Protein AF-A0A7W0SDC6-F1 (afdb_monomer)

pLDDT: mean 89.26, std 9.17, range [53.12, 97.94]

Radius of gyration: 20.53 Å; Cα contacts (8 Å, |Δi|>4): 64; chains: 1; bounding box: 48×44×46 Å

Nearest PDB structures (foldseek):
  5vod-assembly1_E  TM=5.087E-01  e=5.949E+00  Human herpesvirus 5 strain Merlin

Foldseek 3Di:
DVVVVVVPVVVVVVVVVLVVQQVVCVVVVHHSVVVVVVVCCQCPVDPVSVVVNCVVVVLVVVLVVVQVVCVVVVHHDPCSVVVSVVVVVVVVVCCLQPVFPQDQDVNDTDTSHPPD

Sequence (116 aa):
MKILREIIWPVVAVLAAVIVGGVIVLLIGDNPFVAFYHMIGNSFGSLNDIGYTLFIATPLIFTGLAVAVAFRCGLLNIGAEGQLYVAAFATAWVGIKFGGVVVNIFGKQEDWSWFS

Mean predicted aligned error: 7.57 Å

Secondary structure (DSSP, 8-state):
-HHHHHHHHHHHHHHHHHHHHHHHHHHHTS-HHHHHHHHHHHHHSSHHHHHHHHHHHHHHHHHHHHHHHHHHTT---S-HHHHHHHHHHHHHHHHHHHTT-EEEETTEEEE--TT-

Solvent-accessible surface area (backbone atoms only — not comparable to full-atom values): 6585 Å² total; per-residue (Å²): 115,67,68,64,68,63,49,48,57,60,52,51,53,52,52,51,48,52,51,52,53,35,52,52,34,44,74,76,70,47,60,37,69,59,53,50,50,51,50,52,44,61,37,64,67,43,75,65,27,38,50,52,44,50,62,56,45,50,61,53,53,52,44,53,50,54,43,54,55,36,47,76,72,74,40,89,68,88,56,52,68,58,50,51,52,52,50,52,50,51,49,52,51,48,42,33,64,74,60,62,39,66,43,75,55,95,86,41,77,42,73,64,31,86,81,119

Structure (mmCIF, N/CA/C/O backbone):
data_AF-A0A7W0SDC6-F1
#
_entry.id   AF-A0A7W0SDC6-F1
#
loop_
_atom_site.group_PDB
_atom_site.id
_atom_site.type_symbol
_atom_site.label_atom_id
_atom_site.label_alt_id
_atom_site.label_comp_id
_atom_site.label_asym_id
_atom_site.label_entity_id
_atom_site.label_seq_id
_atom_site.pdbx_PDB_ins_code
_atom_site.Cartn_x
_atom_site.Cartn_y
_atom_site.Cartn_z
_atom_site.occupancy
_atom_site.B_iso_or_equiv
_atom_site.auth_seq_id
_atom_site.auth_comp_id
_atom_site.auth_asym_id
_atom_site.auth_atom_id
_atom_site.pdbx_PDB_model_num
ATOM 1 N N . MET A 1 1 ? -14.649 25.697 2.750 1.00 68.12 1 MET A N 1
ATOM 2 C CA . MET A 1 1 ? -15.672 24.635 2.929 1.00 68.12 1 MET A CA 1
ATOM 3 C C . MET A 1 1 ? -15.642 23.531 1.865 1.00 68.12 1 MET A C 1
ATOM 5 O O . MET A 1 1 ? -15.994 22.413 2.212 1.00 68.12 1 MET A O 1
ATOM 9 N N . LYS A 1 2 ? -15.208 23.776 0.613 1.00 78.75 2 LYS A N 1
ATOM 10 C CA . LYS A 1 2 ? -15.113 22.721 -0.425 1.00 78.75 2 LYS A CA 1
ATOM 11 C C . LYS A 1 2 ? -14.135 21.589 -0.070 1.00 78.75 2 LYS A C 1
ATOM 13 O O . LYS A 1 2 ? -14.562 20.445 -0.026 1.00 78.75 2 LYS A O 1
ATOM 18 N N . ILE A 1 3 ? -12.903 21.927 0.333 1.00 86.12 3 ILE A N 1
ATOM 19 C CA . ILE A 1 3 ? -11.870 20.947 0.737 1.00 86.12 3 ILE A CA 1
ATOM 20 C C . ILE A 1 3 ? -12.370 19.970 1.816 1.00 86.12 3 ILE A C 1
ATOM 22 O O . ILE A 1 3 ? -12.144 18.769 1.735 1.00 86.12 3 ILE A O 1
ATOM 26 N N . LEU A 1 4 ? -13.116 20.474 2.806 1.00 84.94 4 LEU A N 1
ATOM 27 C CA . LEU A 1 4 ? -13.619 19.658 3.910 1.00 84.94 4 LEU A CA 1
ATOM 28 C C . LEU A 1 4 ? -14.661 18.635 3.428 1.00 84.94 4 LEU A C 1
ATOM 30 O O . LEU A 1 4 ? -14.669 17.504 3.902 1.00 84.94 4 LEU A O 1
ATOM 34 N N . ARG A 1 5 ? -15.509 19.006 2.456 1.00 87.69 5 ARG A N 1
ATOM 35 C CA . ARG A 1 5 ? -16.482 18.085 1.838 1.00 87.69 5 ARG A CA 1
ATOM 36 C C . ARG A 1 5 ? -15.824 17.064 0.910 1.00 87.69 5 ARG A C 1
ATOM 38 O O . ARG A 1 5 ? -16.409 16.014 0.686 1.00 87.69 5 ARG A O 1
ATOM 45 N N . GLU A 1 6 ? -14.656 17.369 0.355 1.00 88.06 6 GLU A N 1
ATOM 46 C CA . GLU A 1 6 ? -13.931 16.462 -0.544 1.00 88.06 6 GLU A CA 1
ATOM 47 C C . GLU A 1 6 ? -13.124 15.415 0.235 1.00 88.06 6 GLU A C 1
ATOM 49 O O . GLU A 1 6 ? -13.082 14.257 -0.167 1.00 88.06 6 GLU A O 1
ATOM 54 N N . ILE A 1 7 ? -12.558 15.785 1.388 1.00 91.69 7 ILE A N 1
ATOM 55 C CA . ILE A 1 7 ? -11.753 14.881 2.230 1.00 91.69 7 ILE A CA 1
ATOM 56 C C . ILE A 1 7 ? -12.621 13.955 3.098 1.00 91.69 7 ILE A C 1
ATOM 58 O O . ILE A 1 7 ? -12.181 12.864 3.460 1.00 91.69 7 ILE A O 1
ATOM 62 N N . ILE A 1 8 ? -13.863 14.341 3.410 1.00 94.81 8 ILE A N 1
ATOM 63 C CA . ILE A 1 8 ? -14.715 13.561 4.321 1.00 94.81 8 ILE A CA 1
ATOM 64 C C . ILE A 1 8 ? -14.961 12.130 3.826 1.00 94.81 8 ILE A C 1
ATOM 66 O O . ILE A 1 8 ? -14.928 11.199 4.622 1.00 94.81 8 ILE A O 1
ATOM 70 N N . TRP A 1 9 ? -15.152 11.936 2.518 1.00 92.50 9 TRP A N 1
ATOM 71 C CA . TRP A 1 9 ? -15.446 10.622 1.947 1.00 92.50 9 TRP A CA 1
ATOM 72 C C . TRP A 1 9 ? -14.246 9.668 2.000 1.00 92.50 9 TRP A C 1
ATOM 74 O O . TRP A 1 9 ? -14.423 8.560 2.506 1.00 92.50 9 TRP A O 1
ATOM 84 N N . PRO A 1 10 ? -13.028 10.071 1.582 1.00 91.88 10 PRO A N 1
ATOM 85 C CA . PRO A 1 10 ? -11.819 9.291 1.835 1.00 91.88 10 PRO A CA 1
ATOM 86 C C . PRO A 1 10 ? -11.632 8.929 3.311 1.00 91.88 10 PRO A C 1
ATOM 88 O O . PRO A 1 10 ? -11.339 7.780 3.623 1.00 91.88 10 PRO A O 1
ATOM 91 N N . VAL A 1 11 ? -11.848 9.879 4.228 1.00 94.50 11 VAL A N 1
ATOM 92 C CA . VAL A 1 11 ? -11.701 9.624 5.670 1.00 94.50 11 VAL A CA 1
ATOM 93 C C . VAL A 1 11 ? -12.712 8.586 6.154 1.00 94.50 11 VAL A C 1
ATOM 95 O O . VAL A 1 11 ? -12.333 7.649 6.849 1.00 94.50 11 VAL A O 1
ATOM 98 N N . VAL A 1 12 ? -13.981 8.701 5.753 1.00 96.06 12 VAL A N 1
ATOM 99 C CA . VAL A 1 12 ? -15.016 7.708 6.083 1.00 96.06 12 VAL A CA 1
ATOM 100 C C . VAL A 1 12 ? -14.659 6.332 5.520 1.00 96.06 12 VAL A C 1
ATOM 102 O O . VAL A 1 12 ? -14.810 5.341 6.229 1.00 96.06 12 VAL A O 1
ATOM 105 N N . ALA A 1 13 ? -14.146 6.256 4.290 1.00 93.88 13 ALA A N 1
ATOM 106 C CA . ALA A 1 13 ? -13.716 4.996 3.688 1.00 93.88 13 ALA A CA 1
ATOM 107 C C . ALA A 1 13 ? -12.559 4.347 4.467 1.00 93.88 13 ALA A C 1
ATOM 109 O O . ALA A 1 13 ? -12.606 3.151 4.746 1.00 93.88 13 ALA A O 1
ATOM 110 N N . VAL A 1 14 ? -11.559 5.134 4.882 1.00 94.25 14 VAL A N 1
ATOM 111 C CA . VAL A 1 14 ? -10.441 4.651 5.710 1.00 94.25 14 VAL A CA 1
ATOM 112 C C . VAL A 1 14 ? -10.938 4.161 7.070 1.00 94.25 14 VAL A C 1
ATOM 114 O O . VAL A 1 14 ? -10.566 3.073 7.501 1.00 94.25 14 VAL A O 1
ATOM 117 N N . LEU A 1 15 ? -11.817 4.916 7.733 1.00 96.56 15 LEU A N 1
ATOM 118 C CA . LEU A 1 15 ? -12.395 4.505 9.016 1.00 96.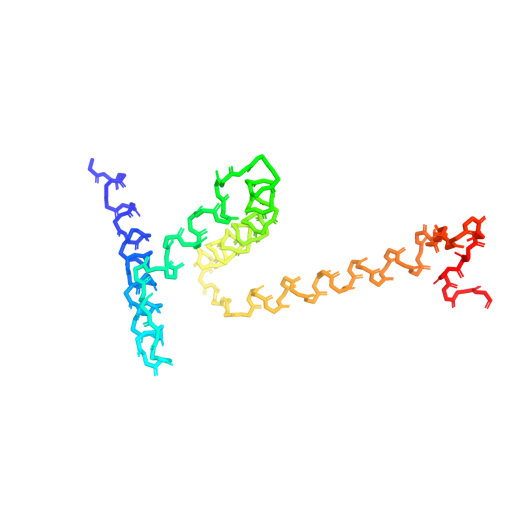56 15 LEU A CA 1
ATOM 119 C C . LEU A 1 15 ? -13.218 3.220 8.881 1.00 96.56 15 LEU A C 1
ATOM 121 O O . LEU A 1 15 ? -13.077 2.317 9.703 1.00 96.56 15 LEU A O 1
ATOM 125 N N . ALA A 1 16 ? -14.033 3.104 7.831 1.00 97.12 16 ALA A N 1
ATOM 126 C CA . ALA A 1 16 ? -14.788 1.890 7.545 1.00 97.12 16 ALA A CA 1
ATOM 127 C C . ALA A 1 16 ? -13.856 0.690 7.317 1.00 97.12 16 ALA A C 1
ATOM 129 O O . ALA A 1 16 ? -14.102 -0.378 7.871 1.00 97.12 16 ALA A O 1
ATOM 130 N N . ALA A 1 17 ? -12.758 0.872 6.577 1.00 95.50 17 ALA A N 1
ATOM 131 C CA . ALA A 1 17 ? -11.761 -0.173 6.361 1.00 95.50 17 ALA A CA 1
ATOM 132 C C . ALA A 1 17 ? -11.100 -0.627 7.674 1.00 95.50 17 ALA A C 1
ATOM 134 O O . ALA A 1 17 ? -10.979 -1.828 7.904 1.00 95.50 17 ALA A O 1
ATOM 135 N N . VAL A 1 18 ? -10.738 0.304 8.567 1.00 95.75 18 VAL A N 1
ATOM 136 C CA . VAL A 1 18 ? -10.185 -0.027 9.895 1.00 95.75 18 VAL A CA 1
ATOM 137 C C . VAL A 1 18 ? -11.207 -0.785 10.744 1.00 95.75 18 VAL A C 1
ATOM 139 O O . VAL A 1 18 ? -10.860 -1.782 11.371 1.00 95.75 18 VAL A O 1
ATOM 142 N N . ILE A 1 19 ? -12.477 -0.370 10.742 1.00 97.06 19 ILE A N 1
ATOM 143 C CA . ILE A 1 19 ? -13.536 -1.060 11.494 1.00 97.06 19 ILE A CA 1
ATOM 144 C C . ILE A 1 19 ? -13.732 -2.482 10.965 1.00 97.06 19 ILE A C 1
ATOM 146 O O . ILE A 1 19 ? -13.699 -3.433 11.742 1.00 97.06 19 ILE A O 1
ATOM 150 N N . VAL A 1 20 ? -13.906 -2.639 9.651 1.00 97.94 20 VAL A N 1
ATOM 151 C CA . VAL A 1 20 ? -14.106 -3.952 9.020 1.00 97.94 20 VAL A CA 1
ATOM 152 C C . VAL A 1 20 ? -12.892 -4.850 9.251 1.00 97.94 20 VAL A C 1
ATOM 154 O O . VAL A 1 20 ? -13.057 -5.998 9.657 1.00 97.94 20 VAL A O 1
ATOM 157 N N . GLY A 1 21 ? -11.677 -4.324 9.076 1.00 96.56 21 GLY A N 1
ATOM 158 C CA . GLY A 1 21 ? -10.444 -5.048 9.374 1.00 96.56 21 GLY A CA 1
ATOM 159 C C . GLY A 1 21 ? -10.381 -5.502 10.833 1.00 96.56 21 GLY A C 1
ATOM 160 O O . GLY A 1 21 ? -10.058 -6.653 11.106 1.00 96.56 21 GLY A O 1
ATOM 161 N N . GLY A 1 22 ? -10.772 -4.639 11.772 1.00 97.12 22 GLY A N 1
ATOM 162 C CA . GLY A 1 22 ? -10.795 -4.966 13.195 1.00 97.12 22 GLY A CA 1
ATOM 163 C C . GLY A 1 22 ? -11.813 -6.054 13.530 1.00 97.12 22 GLY A C 1
ATOM 164 O O . GLY A 1 22 ? -11.504 -6.965 14.294 1.00 97.12 22 GLY A O 1
ATOM 165 N N . VAL A 1 23 ? -12.999 -6.013 12.914 1.00 97.56 23 VAL A N 1
ATOM 166 C CA . VAL A 1 23 ? -14.001 -7.084 13.035 1.00 97.56 23 VAL A CA 1
ATOM 167 C C . VAL A 1 23 ? -13.446 -8.408 12.514 1.00 97.56 23 VAL A C 1
ATOM 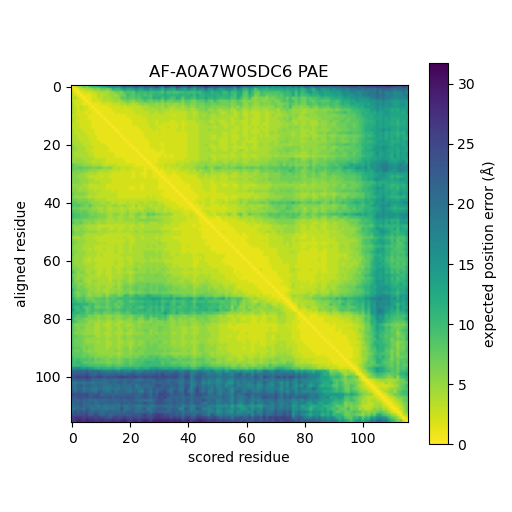169 O O . VAL A 1 23 ? -13.619 -9.429 13.171 1.00 97.56 23 VAL A O 1
ATOM 172 N N . ILE A 1 24 ? -12.739 -8.409 11.382 1.00 97.56 24 ILE A N 1
ATOM 173 C CA . ILE A 1 24 ? -12.121 -9.628 10.840 1.00 97.56 24 ILE A CA 1
ATOM 174 C C . ILE A 1 24 ? -11.083 -10.196 11.814 1.00 97.56 24 ILE A C 1
ATOM 176 O O . ILE A 1 24 ? -11.107 -11.393 12.088 1.00 97.56 24 ILE A O 1
ATOM 180 N N . VAL A 1 25 ? -10.216 -9.354 12.385 1.00 97.38 25 VAL A N 1
ATOM 181 C CA . VAL A 1 25 ? -9.221 -9.799 13.377 1.00 97.38 25 VAL A CA 1
ATOM 182 C C . VAL A 1 25 ? -9.899 -10.400 14.613 1.00 97.38 25 VAL A C 1
ATOM 184 O O . VAL A 1 25 ? -9.497 -11.468 15.075 1.00 97.38 25 VAL A O 1
ATOM 187 N N . LEU A 1 26 ? -10.982 -9.781 15.094 1.00 97.31 26 LEU A N 1
ATOM 188 C CA . LEU A 1 26 ? -11.777 -10.322 16.200 1.00 97.31 26 LEU A CA 1
ATOM 189 C C . LEU A 1 26 ? -12.396 -11.683 15.866 1.00 97.31 26 LEU A C 1
ATOM 191 O O . LEU A 1 26 ? -12.402 -12.570 16.716 1.00 97.31 26 LEU A O 1
ATOM 195 N N . LEU A 1 27 ? -12.903 -11.870 14.643 1.00 97.75 27 LEU A N 1
ATOM 196 C CA . LEU A 1 27 ? -13.477 -13.146 14.197 1.00 97.75 27 LEU A CA 1
ATOM 197 C C . LEU A 1 27 ? -12.432 -14.266 14.105 1.00 97.75 27 LEU A C 1
ATOM 199 O O . LEU A 1 27 ? -12.771 -15.430 14.301 1.00 97.75 27 LEU A O 1
ATOM 203 N N . ILE A 1 28 ? -11.171 -13.920 13.836 1.00 96.31 28 ILE A N 1
ATOM 204 C CA . ILE A 1 28 ? -10.034 -14.854 13.859 1.00 96.31 28 ILE A CA 1
ATOM 205 C C . ILE A 1 28 ? -9.653 -15.236 15.305 1.00 96.31 28 ILE A C 1
ATOM 207 O O . ILE A 1 28 ? -8.981 -16.242 15.522 1.00 96.31 28 ILE A O 1
ATOM 211 N N . GLY A 1 29 ? -10.135 -14.485 16.301 1.00 95.94 29 GLY A N 1
ATOM 212 C CA . GLY A 1 29 ? -9.878 -14.717 17.723 1.00 95.94 29 GLY A CA 1
ATOM 213 C C . GLY A 1 29 ? -8.663 -13.965 18.269 1.00 95.94 29 GLY A C 1
ATOM 214 O O . GLY A 1 29 ? -8.224 -14.262 19.378 1.00 95.94 29 GLY A O 1
ATOM 215 N N . ASP A 1 30 ? -8.127 -13.003 17.516 1.00 96.38 30 ASP A N 1
ATOM 216 C CA . ASP A 1 30 ? -6.985 -12.186 17.929 1.00 96.38 30 ASP A CA 1
ATOM 217 C C . ASP A 1 30 ? -7.423 -10.762 18.332 1.00 96.38 30 ASP A C 1
ATOM 219 O O . ASP A 1 30 ? -8.557 -10.333 18.095 1.00 96.38 30 ASP A O 1
ATOM 223 N N . ASN A 1 31 ? -6.534 -10.010 18.984 1.00 97.00 31 ASN A N 1
ATOM 224 C CA . ASN A 1 31 ? -6.814 -8.653 19.436 1.00 97.00 31 ASN A CA 1
ATOM 225 C C . ASN A 1 31 ? -6.551 -7.624 18.311 1.00 97.00 31 ASN A C 1
ATOM 227 O O . ASN A 1 31 ? -5.392 -7.386 17.954 1.00 97.00 31 ASN A O 1
ATOM 231 N N . PRO A 1 32 ? -7.584 -6.919 17.802 1.00 96.56 32 PRO A N 1
ATOM 232 C CA . PRO A 1 32 ? -7.441 -5.956 16.708 1.00 96.56 32 PRO A CA 1
ATOM 233 C C . PRO A 1 32 ? -6.526 -4.783 17.058 1.00 96.56 32 PRO A C 1
ATOM 235 O O . PRO A 1 32 ? -5.816 -4.285 16.190 1.00 96.56 32 PRO A O 1
ATOM 238 N N . PHE A 1 33 ? -6.489 -4.349 18.321 1.00 95.94 33 PHE A N 1
ATOM 239 C CA . PHE A 1 33 ? -5.618 -3.249 18.735 1.00 95.94 33 PHE A CA 1
ATOM 240 C C . PHE A 1 33 ? -4.142 -3.634 18.645 1.00 95.94 33 PHE A C 1
ATOM 242 O O . PHE A 1 33 ? -3.327 -2.820 18.219 1.00 95.94 33 PHE A O 1
ATOM 249 N N . VAL A 1 34 ? -3.806 -4.878 19.001 1.00 96.19 34 VAL A N 1
ATOM 250 C CA . VAL A 1 34 ? -2.439 -5.406 18.887 1.00 96.19 34 VAL A CA 1
ATOM 251 C C . VAL A 1 34 ? -2.064 -5.559 17.413 1.00 96.19 34 VAL A C 1
ATOM 253 O O . VAL A 1 34 ? -0.997 -5.102 17.005 1.00 96.19 34 VAL A O 1
ATOM 256 N N . ALA A 1 35 ? -2.969 -6.089 16.588 1.00 95.12 35 ALA A N 1
ATOM 257 C CA . ALA A 1 35 ? -2.760 -6.193 15.146 1.00 95.12 35 ALA A CA 1
ATOM 258 C C . ALA A 1 35 ? -2.512 -4.823 14.487 1.00 95.12 35 ALA A C 1
ATOM 260 O O . ALA A 1 35 ? -1.548 -4.662 13.739 1.00 95.12 35 ALA A O 1
ATOM 261 N N . PHE A 1 36 ? -3.321 -3.805 14.803 1.00 94.62 36 PHE A N 1
ATOM 262 C CA . PHE A 1 36 ? -3.117 -2.452 14.279 1.00 94.62 36 PHE A CA 1
ATOM 263 C C . PHE A 1 36 ? -1.857 -1.782 14.825 1.00 94.62 36 PHE A C 1
ATOM 265 O O . PHE A 1 36 ? -1.187 -1.064 14.083 1.00 94.62 36 PHE A O 1
ATOM 272 N N . TYR A 1 37 ? -1.494 -2.037 16.083 1.00 94.94 37 TYR A N 1
ATOM 273 C CA . TYR A 1 37 ? -0.229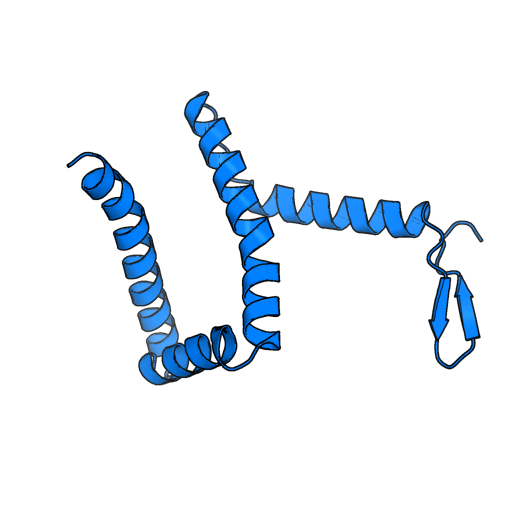 -1.566 16.642 1.00 94.94 37 TYR A CA 1
ATOM 274 C C . TYR A 1 37 ? 0.966 -2.130 15.864 1.00 94.94 37 TYR A C 1
ATOM 276 O O . TYR A 1 37 ? 1.838 -1.372 15.437 1.00 94.94 37 TYR A O 1
ATOM 284 N N . HIS A 1 38 ? 0.968 -3.439 15.596 1.00 94.44 38 HIS A N 1
ATOM 285 C CA . HIS A 1 38 ? 1.992 -4.066 14.763 1.00 94.44 38 HIS A CA 1
ATOM 286 C C . HIS A 1 38 ? 1.966 -3.554 13.323 1.00 94.44 38 HIS A C 1
ATOM 288 O O . HIS A 1 38 ? 3.027 -3.316 12.759 1.00 94.44 38 HIS A O 1
ATOM 294 N N . MET A 1 39 ? 0.787 -3.325 12.739 1.00 93.56 39 MET A N 1
ATOM 295 C CA . MET A 1 39 ? 0.659 -2.763 11.393 1.00 93.56 39 MET A CA 1
ATOM 296 C C . MET A 1 39 ? 1.340 -1.393 11.293 1.00 93.56 39 MET A C 1
ATOM 298 O O . MET A 1 39 ? 2.171 -1.188 10.417 1.00 93.56 39 MET A O 1
ATOM 302 N N . ILE A 1 40 ? 1.042 -0.471 12.215 1.00 93.25 40 ILE A N 1
ATOM 303 C CA . ILE A 1 40 ? 1.656 0.866 12.230 1.00 93.25 40 ILE A CA 1
ATOM 304 C C . ILE A 1 40 ? 3.166 0.761 12.471 1.00 93.25 40 ILE A C 1
ATOM 306 O O . ILE A 1 40 ? 3.940 1.415 11.771 1.00 93.25 40 ILE A O 1
ATOM 310 N N . GLY A 1 41 ? 3.592 -0.083 13.416 1.00 91.62 41 GLY A N 1
ATOM 311 C CA . GLY A 1 41 ? 5.009 -0.336 13.683 1.00 91.62 41 GLY A CA 1
ATOM 312 C C . GLY A 1 41 ? 5.756 -0.859 12.453 1.00 91.62 41 GLY A C 1
ATOM 313 O O . GLY A 1 41 ? 6.827 -0.359 12.137 1.00 91.62 41 GLY A O 1
ATOM 314 N N . ASN A 1 42 ? 5.157 -1.784 11.704 1.00 91.00 42 ASN A N 1
ATOM 315 C CA . ASN A 1 42 ? 5.743 -2.365 10.493 1.00 91.00 42 ASN A CA 1
ATOM 316 C C . ASN A 1 42 ? 5.661 -1.445 9.265 1.00 91.00 42 ASN A C 1
ATOM 318 O O . ASN A 1 42 ? 6.308 -1.724 8.263 1.00 91.00 42 ASN A O 1
ATOM 322 N N . SER A 1 43 ? 4.860 -0.376 9.303 1.00 93.31 43 SER A N 1
ATOM 323 C CA . SER A 1 43 ? 4.767 0.601 8.207 1.00 93.31 43 SER A CA 1
ATOM 324 C C . SER A 1 43 ? 5.647 1.835 8.424 1.00 93.31 43 SER A C 1
ATOM 326 O O . SER A 1 43 ? 6.100 2.440 7.454 1.00 93.31 43 SER A O 1
ATOM 328 N N . PHE A 1 44 ? 5.900 2.220 9.680 1.00 94.00 44 PHE A N 1
ATOM 329 C CA . PHE A 1 44 ? 6.596 3.469 10.023 1.00 94.00 44 PHE A CA 1
ATOM 330 C C . PHE A 1 44 ? 7.769 3.298 11.003 1.00 94.00 44 PHE A C 1
ATOM 332 O O . PHE A 1 44 ? 8.372 4.294 11.399 1.00 94.00 44 PHE A O 1
ATOM 339 N N . GLY A 1 45 ? 8.095 2.071 11.420 1.00 91.56 45 GLY A N 1
ATOM 340 C CA . GLY A 1 45 ? 9.094 1.794 12.459 1.00 91.56 45 GLY A CA 1
ATOM 341 C C . GLY A 1 45 ? 10.540 2.079 12.052 1.00 91.56 45 GLY A C 1
ATOM 342 O O . GLY A 1 45 ? 11.355 2.447 12.898 1.00 91.56 45 GLY A O 1
ATOM 343 N N . SER A 1 46 ? 10.870 1.956 10.765 1.00 94.75 46 SER A N 1
ATOM 344 C CA . SER A 1 46 ? 12.203 2.227 10.223 1.00 94.75 46 SER A CA 1
ATOM 345 C C . SER A 1 46 ? 12.154 2.877 8.838 1.00 94.75 46 SER A C 1
ATOM 347 O O . SER A 1 46 ? 11.119 2.917 8.173 1.00 94.75 46 SER A O 1
ATOM 349 N N . LEU A 1 47 ? 13.306 3.367 8.361 1.00 94.75 47 LEU A N 1
ATOM 350 C CA . LEU A 1 47 ? 13.423 3.912 7.003 1.00 94.75 47 LEU A CA 1
ATOM 351 C C . LEU A 1 47 ? 13.072 2.872 5.925 1.00 94.75 47 LEU A C 1
ATOM 353 O O . LEU A 1 47 ? 12.487 3.221 4.901 1.00 94.75 47 LEU A O 1
ATOM 357 N N . ASN A 1 48 ? 13.415 1.603 6.164 1.00 94.88 48 ASN A N 1
ATOM 358 C CA . ASN A 1 48 ? 13.099 0.506 5.251 1.00 94.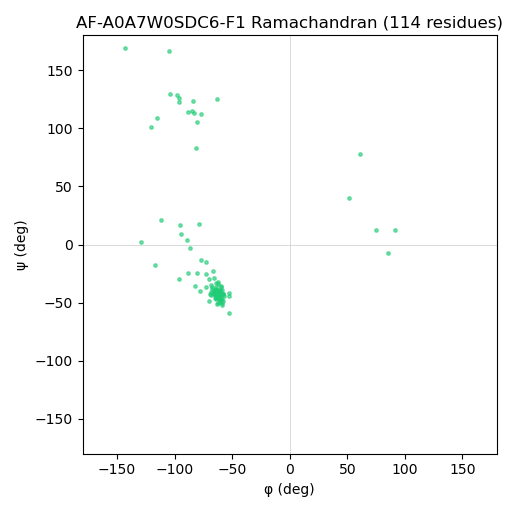88 48 ASN A CA 1
ATOM 359 C C . ASN A 1 48 ? 11.590 0.241 5.209 1.00 94.88 48 ASN A C 1
ATOM 361 O O . ASN A 1 48 ? 11.042 0.056 4.127 1.00 94.88 48 ASN A O 1
ATOM 365 N N . ASP A 1 49 ? 10.919 0.297 6.359 1.00 94.94 49 ASP A N 1
ATOM 366 C CA . ASP A 1 49 ? 9.469 0.090 6.475 1.00 94.94 49 ASP A CA 1
ATOM 367 C C . ASP A 1 49 ? 8.682 1.192 5.760 1.00 94.94 49 ASP A C 1
ATOM 369 O O . ASP A 1 49 ? 7.727 0.925 5.025 1.00 94.94 49 ASP A O 1
ATOM 373 N N . ILE A 1 50 ? 9.140 2.439 5.894 1.00 95.94 50 ILE A N 1
ATOM 374 C CA . ILE A 1 50 ? 8.592 3.574 5.145 1.00 95.94 50 ILE A CA 1
ATOM 375 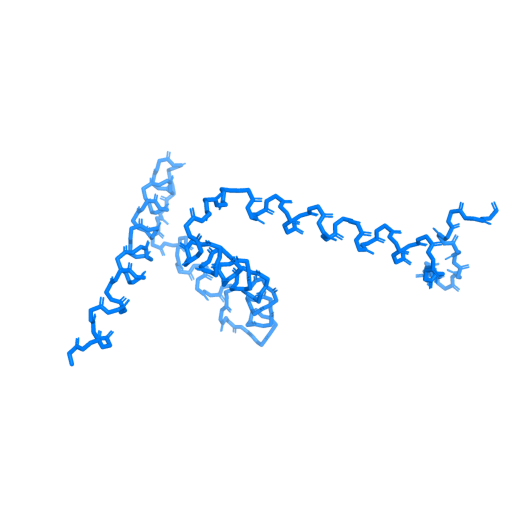C C . ILE A 1 50 ? 8.832 3.375 3.646 1.00 95.94 50 ILE A C 1
ATOM 377 O O . ILE A 1 50 ? 7.922 3.586 2.843 1.00 95.94 50 ILE A O 1
ATOM 381 N N . GLY A 1 51 ? 10.036 2.941 3.261 1.00 95.94 51 GLY A N 1
ATOM 382 C CA . GLY A 1 51 ? 10.368 2.620 1.875 1.00 95.94 51 GLY A CA 1
ATOM 383 C C . GLY A 1 51 ? 9.440 1.554 1.293 1.00 95.94 51 GLY A C 1
ATOM 384 O O . GLY A 1 51 ? 8.915 1.730 0.195 1.00 95.94 51 GLY A O 1
ATOM 385 N N . TYR A 1 52 ? 9.164 0.495 2.052 1.00 94.31 52 TYR A N 1
ATOM 386 C CA . TYR A 1 52 ? 8.245 -0.569 1.660 1.00 94.31 52 TYR A CA 1
ATOM 387 C C . TYR A 1 52 ? 6.795 -0.077 1.563 1.00 94.31 52 TYR A C 1
ATOM 389 O O . TYR A 1 52 ? 6.093 -0.364 0.592 1.00 94.31 52 TYR A O 1
ATOM 397 N N . THR A 1 53 ? 6.360 0.743 2.519 1.00 95.62 53 THR A N 1
ATOM 398 C CA . THR A 1 53 ? 5.032 1.365 2.505 1.00 95.62 53 THR A CA 1
ATOM 399 C C . THR A 1 53 ? 4.848 2.239 1.266 1.00 95.62 53 THR A C 1
ATOM 401 O O . THR A 1 53 ? 3.848 2.109 0.565 1.00 95.62 53 THR A O 1
ATOM 404 N N . LEU A 1 54 ? 5.826 3.089 0.939 1.00 95.81 54 LEU A N 1
ATOM 405 C CA . LEU A 1 54 ? 5.805 3.919 -0.268 1.00 95.81 54 LEU A CA 1
ATOM 406 C C . LEU A 1 54 ? 5.854 3.077 -1.546 1.00 95.81 54 LEU A C 1
ATOM 408 O O . LEU A 1 54 ? 5.153 3.392 -2.510 1.00 95.81 54 LEU A O 1
ATOM 412 N N . PHE A 1 55 ? 6.642 2.000 -1.548 1.00 94.56 55 PHE A N 1
ATOM 413 C CA . PHE A 1 55 ? 6.742 1.069 -2.668 1.00 94.56 55 PHE A CA 1
ATOM 414 C C . PHE A 1 55 ? 5.383 0.446 -3.013 1.00 94.56 55 PHE A C 1
ATOM 416 O O . PHE A 1 55 ? 5.023 0.406 -4.186 1.00 94.56 55 PHE A O 1
ATOM 423 N N . ILE A 1 56 ? 4.595 0.039 -2.012 1.00 93.12 56 ILE A N 1
ATOM 424 C CA . ILE A 1 56 ? 3.237 -0.493 -2.220 1.00 93.12 56 ILE A CA 1
ATOM 425 C C . ILE A 1 56 ? 2.221 0.625 -2.489 1.00 93.12 56 ILE A C 1
ATOM 427 O O . ILE A 1 56 ? 1.352 0.483 -3.349 1.00 93.12 56 ILE A O 1
ATOM 431 N N . ALA A 1 57 ? 2.311 1.753 -1.784 1.00 94.88 57 ALA A N 1
ATOM 432 C CA . ALA A 1 57 ? 1.351 2.846 -1.916 1.00 94.88 57 ALA A CA 1
ATOM 433 C C . ALA A 1 57 ? 1.380 3.481 -3.312 1.00 94.88 57 ALA A C 1
ATOM 435 O O . ALA A 1 57 ? 0.331 3.821 -3.854 1.00 94.88 57 ALA A O 1
ATOM 436 N N . THR A 1 58 ? 2.565 3.614 -3.912 1.00 95.62 58 THR A N 1
ATOM 437 C CA . THR A 1 58 ? 2.749 4.242 -5.228 1.00 95.62 58 THR A CA 1
ATOM 438 C C . THR A 1 58 ? 1.846 3.631 -6.313 1.00 95.62 58 THR A C 1
ATOM 440 O O . THR A 1 58 ? 1.017 4.362 -6.864 1.00 95.62 58 THR A O 1
ATOM 443 N N . PRO A 1 59 ? 1.918 2.320 -6.624 1.00 93.81 59 PRO A N 1
ATOM 444 C CA . PRO A 1 59 ? 1.059 1.720 -7.643 1.00 93.81 59 PRO A CA 1
ATOM 445 C C . PRO A 1 59 ? -0.431 1.774 -7.278 1.00 93.81 59 PRO A C 1
ATOM 447 O O . PRO A 1 59 ? -1.262 1.966 -8.168 1.00 93.81 59 PRO A O 1
ATOM 450 N N . LEU A 1 60 ? -0.793 1.677 -5.995 1.00 93.12 60 LEU A N 1
ATOM 451 C CA . LEU A 1 60 ? -2.191 1.779 -5.558 1.00 93.12 60 LEU A CA 1
ATOM 452 C C . LEU A 1 60 ? -2.767 3.182 -5.797 1.00 93.12 60 LEU A C 1
ATOM 454 O O . LEU A 1 60 ? -3.880 3.310 -6.309 1.00 93.12 60 LEU A O 1
ATOM 458 N N . ILE A 1 61 ? -1.997 4.234 -5.501 1.00 94.75 61 ILE A N 1
ATOM 459 C CA . ILE A 1 61 ? -2.389 5.628 -5.755 1.00 94.75 61 ILE A CA 1
ATOM 460 C C . ILE A 1 61 ? -2.599 5.855 -7.255 1.00 94.75 61 ILE A C 1
ATOM 462 O O . ILE A 1 61 ? -3.626 6.408 -7.651 1.00 94.75 61 ILE A O 1
ATOM 466 N N . PHE A 1 62 ? -1.671 5.396 -8.101 1.00 93.69 62 PHE A N 1
ATOM 467 C CA . PHE A 1 62 ? -1.814 5.520 -9.555 1.00 93.69 62 PHE A CA 1
ATOM 468 C C . PHE A 1 62 ? -3.003 4.722 -10.100 1.00 93.69 62 PHE A C 1
ATOM 470 O O . PHE A 1 62 ? -3.705 5.205 -10.988 1.00 93.69 62 PHE A O 1
ATOM 477 N N . THR A 1 63 ? -3.281 3.546 -9.536 1.00 93.56 63 THR A N 1
ATOM 478 C CA . THR A 1 63 ? -4.451 2.734 -9.904 1.00 93.56 63 THR A CA 1
ATOM 479 C C . THR A 1 63 ? -5.752 3.461 -9.555 1.00 93.56 63 THR A C 1
ATOM 481 O O . THR A 1 63 ? -6.639 3.585 -10.400 1.00 93.56 63 THR A O 1
ATOM 484 N N . GLY A 1 64 ? -5.849 4.029 -8.348 1.00 91.44 64 GLY A N 1
ATOM 485 C CA . GLY A 1 64 ? -6.992 4.853 -7.945 1.00 91.44 64 GLY A CA 1
ATOM 486 C C . GLY A 1 64 ? -7.165 6.095 -8.825 1.00 91.44 64 GLY A C 1
ATOM 487 O O . GLY A 1 64 ? -8.284 6.425 -9.220 1.00 91.44 64 GLY A O 1
ATOM 488 N N . LEU A 1 65 ? -6.062 6.749 -9.201 1.00 92.50 65 LEU A N 1
ATOM 489 C CA . LEU A 1 6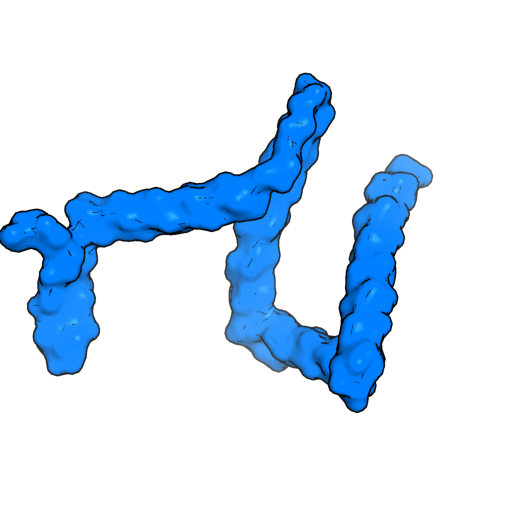5 ? -6.077 7.894 -10.112 1.00 92.50 65 LEU A CA 1
ATOM 490 C C . LEU A 1 65 ? -6.588 7.507 -11.510 1.00 92.50 65 LEU A C 1
ATOM 492 O O . LEU A 1 65 ? -7.417 8.223 -12.071 1.00 92.50 65 LEU A O 1
ATOM 496 N N . ALA A 1 66 ? -6.152 6.369 -12.056 1.00 91.94 66 ALA A N 1
ATOM 497 C CA . ALA A 1 66 ? -6.617 5.868 -13.350 1.00 91.94 66 ALA A CA 1
ATOM 498 C C . ALA A 1 66 ? -8.134 5.601 -13.350 1.00 91.94 66 ALA A C 1
ATOM 500 O O . ALA A 1 66 ? -8.841 5.992 -14.282 1.00 91.94 66 ALA A O 1
ATOM 501 N N . VAL A 1 67 ? -8.651 5.006 -12.271 1.00 91.94 67 VAL A N 1
ATOM 502 C CA . VAL A 1 67 ? -10.092 4.785 -12.079 1.00 91.94 67 VAL A CA 1
ATOM 503 C C . VAL A 1 67 ? -10.851 6.109 -11.957 1.00 91.94 67 VAL A C 1
ATOM 505 O O . VAL A 1 67 ? -11.894 6.279 -12.587 1.00 91.94 67 VAL A O 1
ATOM 508 N N . ALA A 1 68 ? -10.321 7.078 -11.206 1.00 90.31 68 ALA A N 1
ATOM 509 C CA . ALA A 1 68 ? -10.943 8.392 -11.052 1.00 90.31 68 ALA A CA 1
ATOM 510 C C . ALA A 1 68 ? -11.078 9.137 -12.392 1.00 90.31 68 ALA A C 1
ATOM 512 O O . ALA A 1 68 ? -12.106 9.767 -12.653 1.00 90.31 68 ALA A O 1
ATOM 513 N N . VAL A 1 69 ? -10.068 9.037 -13.265 1.00 91.38 69 VAL A N 1
ATOM 514 C CA . VAL A 1 69 ? -10.119 9.601 -14.623 1.00 91.38 69 VAL A CA 1
ATOM 515 C C . VAL A 1 69 ? -11.199 8.910 -15.462 1.00 91.38 69 VAL A C 1
ATOM 517 O O . VAL A 1 69 ? -12.008 9.600 -16.079 1.00 91.38 69 VAL A O 1
ATOM 520 N N . ALA A 1 70 ? -11.274 7.575 -15.439 1.00 91.25 70 ALA A N 1
ATOM 521 C CA . ALA A 1 70 ? -12.290 6.818 -16.178 1.00 91.25 70 ALA A CA 1
ATOM 522 C C . ALA A 1 70 ? -13.723 7.167 -15.735 1.00 91.25 70 ALA A C 1
ATOM 524 O O . ALA A 1 70 ? -14.585 7.435 -16.579 1.00 91.25 70 ALA A O 1
ATOM 525 N N . PHE A 1 71 ? -13.963 7.271 -14.422 1.00 89.75 71 PHE A N 1
ATOM 526 C CA . PHE A 1 71 ? -15.270 7.666 -13.891 1.00 89.75 71 PHE A CA 1
ATOM 527 C C . PHE A 1 71 ? -15.680 9.074 -14.316 1.00 89.75 71 PHE A C 1
ATOM 529 O O . PHE A 1 71 ? -16.859 9.318 -14.572 1.00 89.75 71 PHE A O 1
ATOM 536 N N . ARG A 1 72 ? -14.726 9.999 -14.458 1.00 90.00 72 ARG A N 1
ATOM 537 C CA . ARG A 1 72 ? -15.010 11.353 -14.953 1.00 90.00 72 ARG A CA 1
ATOM 538 C C . ARG A 1 72 ? -15.464 11.364 -16.417 1.00 90.00 72 ARG A C 1
ATOM 540 O O . ARG A 1 72 ? -16.162 12.290 -16.821 1.00 90.00 72 ARG A O 1
ATOM 547 N N . CYS A 1 73 ? -15.122 10.332 -17.184 1.00 92.88 73 CYS A N 1
ATOM 548 C CA . CYS A 1 73 ? -15.610 10.100 -18.544 1.00 92.88 73 CYS A CA 1
ATOM 549 C C . CYS A 1 73 ? -16.914 9.280 -18.596 1.00 92.88 73 CYS A C 1
ATOM 551 O O . CYS A 1 73 ? -17.373 8.951 -19.686 1.00 92.88 73 CYS A O 1
ATOM 553 N N . GLY A 1 74 ? -17.510 8.928 -17.450 1.00 91.00 74 GLY A N 1
ATOM 554 C CA . GLY A 1 74 ? -18.710 8.087 -17.384 1.00 91.00 74 GLY A CA 1
ATOM 555 C C . GLY A 1 74 ? -18.448 6.601 -17.647 1.00 91.00 74 GLY A C 1
ATOM 556 O O . GLY A 1 74 ? -19.393 5.839 -17.835 1.00 91.00 74 GLY A O 1
ATOM 557 N N . LEU A 1 75 ? -17.181 6.177 -17.659 1.00 90.69 75 LEU A N 1
ATOM 558 C CA . LEU A 1 75 ? -16.789 4.787 -17.861 1.00 90.69 75 LEU A CA 1
ATOM 559 C C . LEU A 1 75 ? -16.563 4.115 -16.506 1.00 90.69 75 LEU A C 1
ATOM 561 O O . LEU A 1 75 ? -15.788 4.596 -15.680 1.00 90.69 75 LEU A O 1
ATOM 565 N N . LEU A 1 76 ? -17.230 2.985 -16.282 1.00 84.56 76 LEU A N 1
ATOM 566 C CA . LEU A 1 76 ? -17.023 2.176 -15.084 1.00 84.56 76 LEU A CA 1
ATOM 567 C C . LEU A 1 76 ? -15.822 1.242 -15.302 1.00 84.56 76 LEU A C 1
ATOM 569 O O . LEU A 1 76 ? -15.826 0.448 -16.240 1.00 84.56 76 LEU A O 1
ATOM 573 N N . ASN A 1 77 ? -14.811 1.312 -14.428 1.00 84.38 77 ASN A N 1
ATOM 574 C CA . ASN A 1 77 ? -13.677 0.380 -14.416 1.00 84.38 77 ASN A CA 1
ATOM 575 C C . ASN A 1 77 ? -13.601 -0.346 -13.063 1.00 84.38 77 ASN A C 1
ATOM 577 O O . ASN A 1 77 ? -13.120 0.219 -12.085 1.00 84.38 77 ASN A O 1
ATOM 581 N N . ILE A 1 78 ? -14.080 -1.593 -13.009 1.00 86.06 78 ILE A N 1
ATOM 582 C CA . ILE A 1 78 ? -14.043 -2.435 -11.796 1.00 86.06 78 ILE A CA 1
ATOM 583 C C . ILE A 1 78 ? -12.731 -3.236 -11.704 1.00 86.06 78 ILE A C 1
ATOM 585 O O . ILE A 1 78 ? -12.297 -3.605 -10.619 1.00 86.06 78 ILE A O 1
ATOM 589 N N . GLY A 1 79 ? -12.071 -3.494 -12.836 1.00 88.31 79 GLY A N 1
ATOM 590 C CA . GLY A 1 79 ? -10.941 -4.422 -12.937 1.00 88.31 79 GLY A CA 1
ATOM 591 C C . GLY A 1 79 ? -9.559 -3.780 -12.827 1.00 88.31 79 GLY A C 1
ATOM 592 O O . GLY A 1 79 ? -8.586 -4.400 -13.249 1.00 88.31 79 GLY A O 1
ATOM 593 N N . ALA A 1 80 ? -9.450 -2.553 -12.317 1.00 91.00 80 ALA A N 1
ATOM 594 C CA . ALA A 1 80 ? -8.196 -1.798 -12.322 1.00 91.00 80 ALA A CA 1
ATOM 595 C C . ALA A 1 80 ? -7.056 -2.501 -11.563 1.00 91.00 80 ALA A C 1
ATOM 597 O O 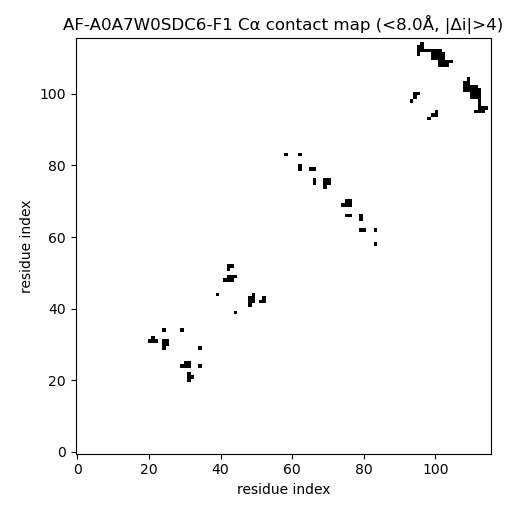. ALA A 1 80 ? -5.914 -2.489 -12.012 1.00 91.00 80 ALA A O 1
ATOM 598 N N . GLU A 1 81 ? -7.370 -3.185 -10.463 1.00 89.19 81 GLU A N 1
ATOM 599 C CA . GLU A 1 81 ? -6.401 -4.004 -9.727 1.00 89.19 81 GLU A CA 1
ATOM 600 C C . GLU A 1 81 ? -5.884 -5.177 -10.580 1.00 89.19 81 GLU A C 1
ATOM 602 O O . GLU A 1 81 ? -4.680 -5.410 -10.674 1.00 89.19 81 GLU A O 1
ATOM 607 N N . GLY A 1 82 ? -6.773 -5.862 -11.307 1.00 92.38 82 GLY A N 1
ATOM 608 C CA . GLY A 1 82 ? -6.382 -6.906 -12.257 1.00 92.38 82 GLY A CA 1
ATOM 609 C C . GLY A 1 82 ? -5.517 -6.364 -13.399 1.00 92.38 82 GLY A C 1
ATOM 610 O O . GLY A 1 82 ? -4.538 -6.998 -13.787 1.00 92.38 82 GLY A O 1
ATOM 611 N N . GLN A 1 83 ? -5.829 -5.166 -13.904 1.00 94.69 83 GLN A N 1
ATOM 612 C CA . GLN A 1 83 ? -5.026 -4.492 -14.929 1.00 94.69 83 GLN A CA 1
ATOM 613 C C . GLN A 1 83 ? -3.613 -4.179 -14.427 1.00 94.69 83 GLN A C 1
ATOM 615 O O . GLN A 1 83 ? -2.653 -4.405 -15.164 1.00 94.69 83 GLN A O 1
ATOM 620 N N . LEU A 1 84 ? -3.474 -3.724 -13.177 1.00 93.88 84 LEU A N 1
ATOM 621 C CA . LEU A 1 84 ? -2.176 -3.512 -12.538 1.00 93.88 84 LEU A CA 1
ATOM 622 C C . LEU A 1 84 ? -1.359 -4.814 -12.504 1.00 93.88 84 LEU A C 1
ATOM 624 O O . LEU A 1 84 ? -0.203 -4.819 -12.928 1.00 93.88 84 LEU A O 1
ATOM 628 N N . TYR A 1 85 ? -1.957 -5.923 -12.060 1.00 93.81 85 TYR A N 1
ATOM 629 C CA . TYR A 1 85 ? -1.270 -7.217 -11.995 1.00 93.81 85 TYR A CA 1
ATOM 630 C C . TYR A 1 85 ? -0.868 -7.752 -13.374 1.00 93.81 85 TYR A C 1
ATOM 632 O O . TYR A 1 85 ? 0.265 -8.204 -13.552 1.00 93.81 85 TYR A O 1
ATOM 640 N N . VAL A 1 86 ? -1.756 -7.665 -14.369 1.00 96.00 86 VAL A N 1
ATOM 641 C CA . VAL A 1 86 ? -1.454 -8.093 -15.745 1.00 96.00 86 VAL A CA 1
ATOM 642 C C . VAL A 1 86 ? -0.342 -7.235 -16.350 1.00 96.00 86 VAL A C 1
ATOM 644 O O . VAL A 1 86 ? 0.563 -7.776 -16.984 1.00 96.00 86 VAL A O 1
ATOM 647 N N . ALA A 1 87 ? -0.357 -5.919 -16.124 1.00 94.12 87 ALA A N 1
ATOM 648 C CA . ALA A 1 87 ? 0.699 -5.021 -16.583 1.00 94.12 87 ALA A CA 1
ATOM 649 C C . ALA A 1 87 ? 2.047 -5.327 -15.913 1.00 94.12 87 ALA A C 1
ATOM 651 O O . ALA A 1 87 ? 3.073 -5.368 -16.594 1.00 94.12 87 ALA A O 1
ATOM 652 N N . ALA A 1 88 ? 2.053 -5.592 -14.602 1.00 93.19 88 ALA A N 1
ATOM 653 C CA . ALA A 1 88 ? 3.256 -5.987 -13.872 1.00 93.19 88 ALA A CA 1
ATOM 654 C C . ALA A 1 88 ? 3.842 -7.297 -14.421 1.00 93.19 88 ALA A C 1
ATOM 656 O O . ALA A 1 88 ? 5.037 -7.366 -14.713 1.00 93.19 88 ALA A O 1
ATOM 657 N N . PHE A 1 89 ? 2.995 -8.305 -14.646 1.00 94.38 89 PHE A N 1
ATOM 658 C CA . PHE A 1 89 ? 3.401 -9.568 -15.257 1.00 94.38 89 PHE A CA 1
ATOM 659 C C . PHE A 1 89 ? 3.962 -9.370 -16.669 1.00 94.38 89 PHE A C 1
ATOM 661 O O . PHE A 1 89 ? 5.054 -9.848 -16.968 1.00 94.38 89 PHE A O 1
ATOM 668 N N . ALA A 1 90 ? 3.250 -8.638 -17.530 1.00 94.88 90 ALA A N 1
ATOM 669 C CA . ALA A 1 90 ? 3.687 -8.377 -18.898 1.00 94.88 90 ALA A CA 1
ATOM 670 C C . ALA A 1 90 ? 5.027 -7.624 -18.935 1.00 94.88 90 ALA A C 1
ATOM 672 O O . ALA A 1 90 ? 5.900 -7.959 -19.733 1.00 94.88 90 ALA A O 1
ATOM 673 N N . THR A 1 91 ? 5.223 -6.657 -18.036 1.00 92.19 91 THR A N 1
ATOM 674 C CA . THR A 1 91 ? 6.482 -5.910 -17.912 1.00 92.19 91 THR A CA 1
ATOM 675 C C . THR A 1 91 ? 7.628 -6.824 -17.492 1.00 92.19 91 THR A C 1
ATOM 677 O O . THR A 1 91 ? 8.685 -6.805 -18.121 1.00 92.19 91 THR A O 1
ATOM 680 N N . ALA A 1 92 ? 7.418 -7.664 -16.474 1.00 90.25 92 ALA A N 1
ATOM 681 C CA . ALA A 1 92 ? 8.415 -8.638 -16.038 1.00 90.25 92 ALA A CA 1
ATOM 682 C C . ALA A 1 92 ? 8.751 -9.638 -17.155 1.00 90.25 92 ALA A C 1
ATOM 684 O O . ALA A 1 92 ? 9.922 -9.906 -17.417 1.00 90.25 92 ALA A O 1
ATOM 685 N N . TRP A 1 93 ? 7.736 -10.135 -17.866 1.00 88.62 93 TRP A N 1
ATOM 686 C CA . TRP A 1 93 ? 7.908 -11.038 -18.999 1.00 88.62 93 TRP A CA 1
ATOM 687 C C . TRP A 1 93 ? 8.759 -10.408 -20.101 1.00 88.62 93 TRP A C 1
ATOM 689 O O . TRP A 1 93 ? 9.744 -11.001 -20.532 1.00 88.62 93 TRP A O 1
ATOM 699 N N . VAL A 1 94 ? 8.416 -9.197 -20.544 1.00 89.25 94 VAL A N 1
ATOM 700 C CA . VAL A 1 94 ? 9.171 -8.474 -21.579 1.00 89.25 94 VAL A CA 1
ATOM 701 C C . VAL A 1 94 ? 10.594 -8.181 -21.104 1.00 89.25 94 VAL A C 1
ATOM 703 O O . VAL A 1 94 ? 11.537 -8.410 -21.858 1.00 89.25 94 VAL A O 1
ATOM 706 N N . GLY A 1 95 ? 10.769 -7.752 -19.851 1.00 86.25 95 GLY A N 1
ATOM 707 C CA . GLY A 1 95 ? 12.085 -7.512 -19.257 1.00 86.25 95 GLY A CA 1
ATOM 708 C C . GLY A 1 95 ? 12.972 -8.758 -19.269 1.00 86.25 95 GLY A C 1
ATOM 709 O O . GLY A 1 95 ? 14.131 -8.679 -19.661 1.00 86.25 95 GLY A O 1
ATOM 710 N N . ILE A 1 96 ? 12.414 -9.926 -18.942 1.00 84.06 96 ILE A N 1
ATOM 711 C CA . ILE A 1 96 ? 13.136 -11.204 -18.995 1.00 84.06 96 ILE A CA 1
ATOM 712 C C . ILE A 1 96 ? 13.432 -11.631 -20.435 1.00 84.06 96 ILE A C 1
ATOM 714 O O . ILE A 1 96 ? 14.531 -12.096 -20.732 1.00 84.06 96 ILE A O 1
ATOM 718 N N . LYS A 1 97 ? 12.463 -11.482 -21.343 1.00 78.56 97 LYS A N 1
ATOM 719 C CA . LYS A 1 97 ? 12.596 -11.950 -22.728 1.00 78.56 97 LYS A CA 1
ATOM 720 C C . LYS A 1 97 ? 13.537 -11.097 -23.575 1.00 78.56 97 LYS A C 1
ATOM 722 O O . LYS A 1 97 ? 14.230 -11.657 -24.413 1.00 78.56 97 LYS A O 1
ATOM 727 N N . PHE A 1 98 ? 13.548 -9.780 -23.382 1.00 79.00 98 PHE A N 1
ATOM 728 C CA . PHE A 1 98 ? 14.272 -8.846 -24.253 1.00 79.00 98 PHE A CA 1
ATOM 729 C C . PHE A 1 98 ? 15.389 -8.076 -23.542 1.00 79.00 98 PHE A C 1
ATOM 731 O O . PHE A 1 98 ? 16.254 -7.519 -24.210 1.00 79.00 98 PHE A O 1
ATOM 738 N N . GLY A 1 99 ? 15.384 -8.028 -22.207 1.00 71.19 99 GLY A N 1
ATOM 739 C CA . GLY A 1 99 ? 16.347 -7.257 -21.418 1.00 71.19 99 GLY A CA 1
ATOM 740 C C . GLY A 1 99 ? 17.650 -7.983 -21.084 1.00 71.19 99 GLY A C 1
ATOM 741 O O . GLY A 1 99 ? 18.511 -7.360 -20.476 1.00 71.19 99 GLY A O 1
ATOM 742 N N . GLY A 1 100 ? 17.804 -9.262 -21.460 1.00 67.25 100 GLY A N 1
ATOM 743 C CA . GLY A 1 100 ? 18.992 -10.063 -21.141 1.00 67.25 100 GLY A CA 1
ATOM 744 C C . GLY A 1 100 ? 19.181 -10.195 -19.631 1.00 67.25 100 GLY A C 1
ATOM 745 O O . GLY A 1 100 ? 19.986 -9.489 -19.026 1.00 67.25 100 GLY A O 1
ATOM 746 N N . VAL A 1 101 ? 18.401 -11.069 -18.992 1.00 69.19 101 VAL A N 1
ATOM 747 C CA . VAL A 1 101 ? 18.468 -11.246 -17.537 1.00 69.19 101 VAL A CA 1
ATOM 748 C C . VAL A 1 101 ? 19.641 -12.159 -17.194 1.00 69.19 101 VAL A C 1
ATOM 750 O O . VAL A 1 101 ? 19.492 -13.363 -17.000 1.00 69.19 101 VAL A O 1
ATOM 753 N N . VAL A 1 102 ? 20.826 -11.553 -17.125 1.00 69.94 102 VAL A N 1
ATOM 754 C CA . VAL A 1 102 ? 22.029 -12.187 -16.588 1.00 69.94 102 VAL A CA 1
ATOM 755 C C . VAL A 1 102 ? 21.972 -12.095 -15.068 1.00 69.94 102 VAL A C 1
ATOM 757 O O . VAL A 1 102 ? 22.168 -11.030 -14.478 1.00 69.94 102 VAL A O 1
ATOM 760 N N . VAL A 1 103 ? 21.674 -13.220 -14.424 1.00 72.56 103 VAL A N 1
ATOM 761 C CA . VAL A 1 103 ? 21.592 -13.327 -12.966 1.00 72.56 103 VAL A CA 1
ATOM 762 C C . VAL A 1 103 ? 22.903 -13.897 -12.453 1.00 72.56 103 VAL A C 1
ATOM 764 O O . VAL A 1 103 ? 23.371 -14.933 -12.920 1.00 72.56 103 VAL A O 1
ATOM 767 N N . ASN A 1 104 ? 23.507 -13.238 -11.467 1.00 74.38 104 ASN A N 1
ATOM 768 C CA . ASN A 1 104 ? 24.650 -13.808 -10.770 1.00 74.38 104 ASN A CA 1
ATOM 769 C C . ASN A 1 104 ? 24.155 -14.754 -9.669 1.00 74.38 104 ASN A C 1
ATOM 771 O O . ASN A 1 104 ? 23.542 -14.314 -8.697 1.00 74.38 104 ASN A O 1
ATOM 775 N N . ILE A 1 105 ? 24.425 -16.046 -9.829 1.00 77.25 105 ILE A N 1
ATOM 776 C CA . ILE A 1 105 ? 24.092 -17.085 -8.859 1.00 77.25 105 ILE A CA 1
ATOM 777 C C . ILE A 1 105 ? 25.405 -17.665 -8.346 1.00 77.25 105 ILE A C 1
ATOM 779 O O . ILE A 1 105 ? 26.127 -18.343 -9.074 1.00 77.25 105 ILE A O 1
ATOM 783 N N . PHE A 1 106 ? 25.737 -17.368 -7.088 1.00 83.88 106 PHE A N 1
ATOM 784 C CA . PHE A 1 106 ? 26.962 -17.842 -6.428 1.00 83.88 106 PHE A CA 1
ATOM 785 C C . PHE A 1 106 ? 28.250 -17.580 -7.235 1.00 83.88 106 PHE A C 1
ATOM 787 O O . PHE A 1 106 ? 29.141 -18.423 -7.299 1.00 83.88 106 PHE A O 1
ATOM 794 N N . GLY A 1 107 ? 28.353 -16.411 -7.874 1.00 80.31 107 GLY A N 1
ATOM 795 C CA . GLY A 1 107 ? 29.515 -16.024 -8.678 1.00 80.31 107 GLY A CA 1
ATOM 796 C C . GLY A 1 107 ? 29.477 -1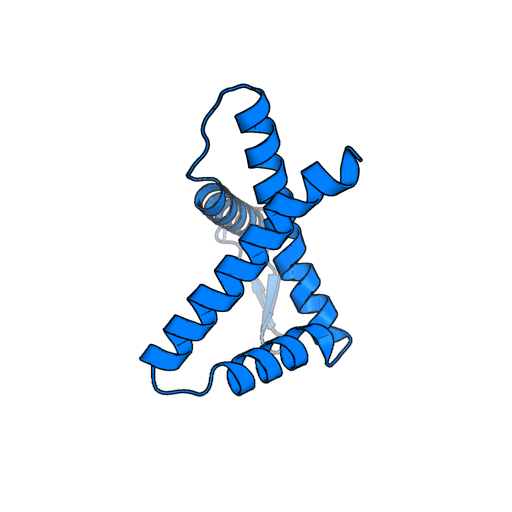6.514 -10.127 1.00 80.31 107 GLY A C 1
ATOM 797 O O . GLY A 1 107 ? 30.308 -16.075 -10.921 1.00 80.31 107 GLY A O 1
ATOM 798 N N . LYS A 1 108 ? 28.510 -17.359 -10.503 1.00 77.25 108 LYS A N 1
ATOM 799 C CA . LYS A 1 108 ? 28.294 -17.795 -11.884 1.00 77.25 108 LYS A CA 1
ATOM 800 C C . LYS A 1 108 ? 27.213 -16.931 -12.527 1.00 77.25 108 LYS A C 1
ATOM 802 O O . LYS A 1 108 ? 26.109 -16.813 -12.001 1.00 77.25 108 LYS A O 1
ATOM 807 N N . GLN A 1 109 ? 27.553 -16.275 -13.633 1.00 80.25 109 GLN A N 1
ATOM 808 C CA . GLN A 1 109 ? 26.567 -15.551 -14.427 1.00 80.25 109 GLN A CA 1
ATOM 809 C C . GLN A 1 109 ? 25.775 -16.560 -15.251 1.00 80.25 109 GLN A C 1
ATOM 811 O O . GLN A 1 109 ? 26.327 -17.221 -16.126 1.00 80.25 109 GLN A O 1
ATOM 816 N N . GLU A 1 110 ? 24.499 -16.695 -14.919 1.00 74.75 110 GLU A N 1
ATOM 817 C CA . GLU A 1 110 ? 23.546 -17.517 -15.649 1.00 74.75 110 GLU A CA 1
ATOM 818 C C . GLU A 1 110 ? 22.669 -16.578 -16.471 1.00 74.75 110 GLU A C 1
ATOM 820 O O . GLU A 1 110 ? 22.141 -15.595 -15.943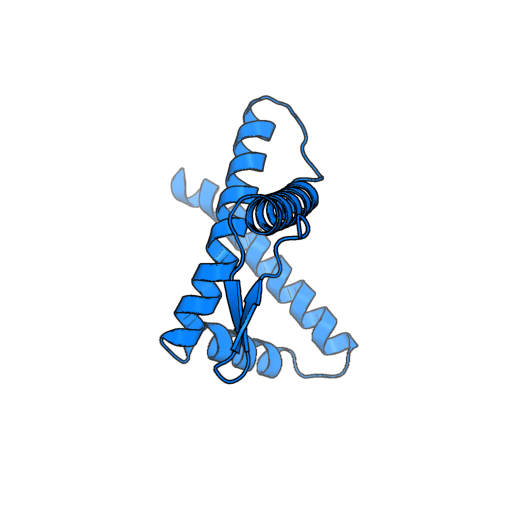 1.00 74.75 110 GLU A O 1
ATOM 825 N N . ASP A 1 111 ? 22.522 -16.864 -17.760 1.00 73.12 111 ASP A N 1
ATOM 826 C CA . ASP A 1 111 ? 21.583 -16.144 -18.611 1.00 73.12 111 ASP A CA 1
ATOM 827 C C . ASP A 1 111 ? 20.220 -16.833 -18.537 1.00 73.12 111 ASP A C 1
ATOM 829 O O . ASP A 1 111 ? 20.057 -17.986 -18.929 1.00 73.12 111 ASP A O 1
ATOM 833 N N . TRP A 1 112 ? 19.244 -16.121 -17.981 1.00 71.12 112 TRP A N 1
ATOM 834 C CA . TRP A 1 112 ? 17.862 -16.578 -17.858 1.00 71.12 112 TRP A CA 1
ATOM 835 C C . TRP A 1 112 ? 17.012 -16.076 -19.030 1.00 71.12 112 TRP A C 1
ATOM 837 O O . TRP A 1 112 ? 15.782 -16.195 -19.009 1.00 71.12 112 TRP A O 1
ATOM 847 N N . SER A 1 113 ? 17.643 -15.494 -20.056 1.00 68.38 113 SER A N 1
ATOM 848 C CA . SER A 1 113 ? 16.992 -15.212 -21.321 1.00 68.38 113 SER A CA 1
ATOM 849 C C . SER A 1 113 ? 16.572 -16.534 -21.971 1.00 68.38 113 SER A C 1
ATOM 851 O O . SER A 1 113 ? 17.337 -17.475 -22.171 1.00 68.38 113 SER A O 1
ATOM 853 N N . TRP A 1 114 ? 15.287 -16.628 -22.290 1.00 65.56 114 TRP A N 1
ATOM 854 C CA . TRP A 1 114 ? 14.677 -17.839 -22.849 1.00 65.56 114 TRP A CA 1
ATOM 855 C C . TRP A 1 114 ? 14.953 -18.000 -24.357 1.00 65.56 114 TRP A C 1
ATOM 857 O O . TRP A 1 114 ? 14.203 -18.694 -25.039 1.00 65.56 114 TRP A O 1
ATOM 867 N N . PHE A 1 115 ? 15.950 -17.284 -24.880 1.00 60.69 115 PHE A N 1
ATOM 868 C CA . PHE A 1 115 ? 16.385 -17.293 -26.280 1.00 60.69 115 PHE A CA 1
ATOM 869 C C . PHE A 1 115 ? 17.781 -17.918 -26.445 1.00 60.69 115 PHE A C 1
ATOM 871 O O . PHE A 1 115 ? 18.440 -17.672 -27.454 1.00 60.69 115 PHE A O 1
ATOM 878 N N . SER A 1 116 ? 18.215 -18.722 -25.469 1.00 53.12 116 SER A N 1
ATOM 879 C CA . SER A 1 116 ? 19.367 -19.616 -25.626 1.00 53.12 116 SER A CA 1
ATOM 880 C C . SER A 1 116 ? 19.108 -20.693 -26.680 1.00 53.12 116 SER A C 1
ATOM 882 O O . SER A 1 116 ? 17.993 -21.263 -26.696 1.00 53.12 116 SER A O 1
#